Protein AF-A0A257M147-F1 (afdb_monomer)

Secondary structure (DSSP, 8-state):
-EE-SS-HHHHHHHHHHHTTEEEEE-GGGS---TT--HHHHHH--TT--EE----TTTHHHHHHHHHHH-TTS-----EEEEE--SS---------TT--

pLDDT: mean 82.91, std 13.32, range [45.78, 97.44]

Mean predicted aligned error: 6.54 Å

Structure (mmCIF, N/CA/C/O backbone):
data_AF-A0A257M147-F1
#
_entry.id   AF-A0A257M147-F1
#
loop_
_atom_site.group_PDB
_atom_site.id
_atom_site.type_symbol
_atom_site.label_atom_id
_atom_site.label_alt_id
_atom_site.label_comp_id
_atom_site.label_asym_id
_atom_site.label_entity_id
_atom_site.label_seq_id
_atom_site.pdbx_PDB_ins_code
_atom_site.Cartn_x
_atom_site.Cartn_y
_atom_site.Cartn_z
_atom_site.occupancy
_atom_site.B_iso_or_equiv
_atom_site.auth_seq_id
_atom_site.auth_comp_id
_atom_site.auth_asym_id
_atom_site.auth_atom_id
_atom_site.pdbx_PDB_model_num
ATOM 1 N N . MET A 1 1 ? 2.029 1.713 9.215 1.00 88.00 1 MET A N 1
ATOM 2 C CA . MET A 1 1 ? 2.996 1.642 8.100 1.00 88.00 1 MET A CA 1
ATOM 3 C C . MET A 1 1 ? 3.955 0.518 8.414 1.00 88.00 1 MET A C 1
ATOM 5 O O . MET A 1 1 ? 4.254 0.342 9.590 1.00 88.00 1 MET A O 1
ATOM 9 N N . MET A 1 2 ? 4.384 -0.218 7.400 1.00 87.94 2 MET A N 1
ATOM 10 C CA . MET A 1 2 ? 5.405 -1.256 7.485 1.00 87.94 2 MET A CA 1
ATOM 11 C C . MET A 1 2 ? 6.133 -1.368 6.143 1.00 87.94 2 MET A C 1
ATOM 13 O O . MET A 1 2 ? 5.596 -0.947 5.119 1.00 87.94 2 MET A O 1
ATOM 17 N N . ASP A 1 3 ? 7.335 -1.917 6.158 1.00 88.31 3 ASP A N 1
ATOM 18 C CA . ASP A 1 3 ? 8.036 -2.401 4.974 1.00 88.31 3 ASP A CA 1
ATOM 19 C C . ASP A 1 3 ? 7.437 -3.729 4.481 1.00 88.31 3 ASP A C 1
ATOM 21 O O . ASP A 1 3 ? 6.901 -4.511 5.270 1.00 88.31 3 ASP A O 1
ATOM 25 N N . LEU A 1 4 ? 7.485 -3.952 3.167 1.00 83.31 4 LEU A N 1
ATOM 26 C CA . LEU A 1 4 ? 7.142 -5.220 2.531 1.00 83.31 4 LEU A CA 1
ATOM 27 C C . LEU A 1 4 ? 8.404 -6.078 2.445 1.00 83.31 4 LEU A C 1
ATOM 29 O O . LEU A 1 4 ? 9.325 -5.738 1.705 1.00 83.31 4 LEU A O 1
ATOM 33 N N . SER A 1 5 ? 8.428 -7.173 3.202 1.00 79.94 5 SER A N 1
ATOM 34 C CA . SER A 1 5 ? 9.572 -8.095 3.294 1.00 79.94 5 SER A CA 1
ATOM 35 C C . SER A 1 5 ? 9.200 -9.541 2.970 1.00 79.94 5 SER A C 1
ATOM 37 O O . SER A 1 5 ? 10.017 -10.282 2.436 1.00 79.94 5 SER A O 1
ATOM 39 N N . ASP A 1 6 ? 7.952 -9.938 3.232 1.00 79.38 6 ASP A N 1
ATOM 40 C CA . ASP A 1 6 ? 7.435 -11.273 2.896 1.00 79.38 6 ASP A CA 1
ATOM 41 C C . ASP A 1 6 ? 6.456 -11.231 1.703 1.00 79.38 6 ASP A C 1
ATOM 43 O O . ASP A 1 6 ? 5.878 -12.254 1.313 1.00 79.38 6 ASP A O 1
ATOM 47 N N . GLY A 1 7 ? 6.254 -10.038 1.137 1.00 84.69 7 GLY A N 1
ATOM 48 C CA . GLY A 1 7 ? 5.350 -9.755 0.027 1.00 84.69 7 GLY A CA 1
ATOM 49 C C . GLY A 1 7 ? 3.990 -9.226 0.490 1.00 84.69 7 GLY A C 1
ATOM 50 O O . GLY A 1 7 ? 3.513 -9.492 1.601 1.00 84.69 7 GLY A O 1
ATOM 51 N N . LEU A 1 8 ? 3.319 -8.477 -0.391 1.00 85.19 8 LEU A N 1
ATOM 52 C CA . LEU A 1 8 ? 2.045 -7.811 -0.092 1.00 85.19 8 LEU A CA 1
ATOM 53 C C . LEU A 1 8 ? 0.963 -8.787 0.410 1.00 85.19 8 LEU A C 1
ATOM 55 O O . LEU A 1 8 ? 0.169 -8.429 1.283 1.00 85.19 8 LEU A O 1
ATOM 59 N N . ALA A 1 9 ? 0.945 -10.021 -0.102 1.00 85.75 9 ALA A N 1
ATOM 60 C CA . ALA A 1 9 ? -0.008 -11.056 0.293 1.00 85.75 9 ALA A CA 1
ATOM 61 C C . ALA A 1 9 ? 0.145 -11.520 1.750 1.00 85.75 9 ALA A C 1
ATOM 63 O O . ALA A 1 9 ? -0.847 -11.945 2.342 1.00 85.75 9 ALA A O 1
ATOM 64 N N . LYS A 1 10 ? 1.337 -11.410 2.350 1.00 84.50 10 LYS A N 1
ATOM 65 C CA . LYS A 1 10 ? 1.582 -11.765 3.759 1.00 84.50 10 LYS A CA 1
ATOM 66 C C . LYS A 1 10 ? 1.542 -10.562 4.684 1.00 84.50 10 LYS A C 1
ATOM 68 O O . LYS A 1 10 ? 0.959 -10.637 5.769 1.00 84.50 10 LYS A O 1
ATOM 73 N N . ASP A 1 11 ? 2.102 -9.446 4.246 1.00 88.06 11 ASP A N 1
ATOM 74 C CA . ASP A 1 11 ? 2.283 -8.280 5.101 1.00 88.06 11 ASP A CA 1
ATOM 75 C C . ASP A 1 11 ? 0.997 -7.458 5.271 1.00 88.06 11 ASP A C 1
ATOM 77 O O . ASP A 1 11 ? 0.690 -7.020 6.384 1.00 88.06 11 ASP A O 1
ATOM 81 N N . LEU A 1 12 ? 0.148 -7.342 4.241 1.00 88.62 12 LEU A N 1
ATOM 82 C CA . LEU A 1 12 ? -1.136 -6.641 4.373 1.00 88.62 12 LEU A CA 1
ATOM 83 C C . LEU A 1 12 ? -2.103 -7.323 5.366 1.00 88.62 12 LEU A C 1
ATOM 85 O O . LEU A 1 12 ? -2.658 -6.616 6.215 1.00 88.62 12 LEU A O 1
ATOM 89 N N . PRO A 1 13 ? -2.302 -8.660 5.350 1.00 88.38 13 PRO A N 1
ATOM 90 C CA . PRO A 1 13 ? -3.095 -9.328 6.382 1.00 88.38 13 PRO A CA 1
ATOM 91 C C . PRO A 1 13 ? -2.543 -9.136 7.797 1.00 88.38 13 PRO A C 1
ATOM 93 O O . PRO A 1 13 ? -3.320 -8.953 8.736 1.00 88.38 13 PRO A O 1
ATOM 96 N N . ARG A 1 14 ? -1.212 -9.131 7.970 1.00 88.88 14 ARG A N 1
ATOM 97 C CA . ARG A 1 14 ? -0.578 -8.862 9.272 1.00 88.88 14 ARG A CA 1
ATOM 98 C C . ARG A 1 14 ? -0.869 -7.442 9.748 1.00 88.88 14 ARG A C 1
ATOM 100 O O . ARG A 1 14 ? -1.294 -7.273 10.890 1.00 88.88 14 ARG A O 1
ATOM 107 N N . LEU A 1 15 ? -0.718 -6.446 8.871 1.00 89.00 15 LEU A N 1
ATOM 108 C CA . LEU A 1 15 ? -1.044 -5.048 9.160 1.00 89.00 15 LEU A CA 1
ATOM 109 C C . LEU A 1 15 ? -2.512 -4.885 9.576 1.00 89.00 15 LEU A C 1
ATOM 111 O O . LEU A 1 15 ? -2.810 -4.239 10.583 1.00 89.00 15 LEU A O 1
ATOM 115 N N . ALA A 1 16 ? -3.429 -5.485 8.813 1.00 88.56 16 ALA A N 1
ATOM 116 C CA . ALA A 1 16 ? -4.862 -5.402 9.066 1.00 88.56 16 ALA A CA 1
ATOM 117 C C . ALA A 1 16 ? -5.240 -6.077 10.393 1.00 88.56 16 ALA A C 1
ATOM 119 O O . ALA A 1 16 ? -5.957 -5.487 11.200 1.00 88.56 16 ALA A O 1
ATOM 120 N N . LYS A 1 17 ? -4.687 -7.265 10.669 1.00 87.44 17 LYS A N 1
ATOM 121 C CA . LYS A 1 17 ? -4.889 -7.988 11.932 1.00 87.44 17 LYS A CA 1
ATOM 122 C C . LYS A 1 17 ? -4.357 -7.214 13.139 1.00 87.44 17 LYS A C 1
ATOM 124 O O . LYS A 1 17 ? -5.045 -7.136 14.150 1.00 87.44 17 LYS A O 1
ATOM 129 N N . ALA A 1 18 ? -3.159 -6.634 13.042 1.00 89.19 18 ALA A N 1
ATOM 130 C CA . ALA A 1 18 ? -2.580 -5.823 14.115 1.00 89.19 18 ALA A CA 1
ATOM 131 C C . ALA A 1 18 ? -3.397 -4.549 14.406 1.00 89.19 18 ALA A C 1
ATOM 133 O O . ALA A 1 18 ? -3.314 -4.008 15.505 1.00 89.19 18 ALA A O 1
ATOM 134 N N . SER A 1 19 ? -4.192 -4.094 13.432 1.00 87.62 19 SER A N 1
ATOM 135 C CA . SER A 1 19 ? -5.028 -2.890 13.521 1.00 87.62 19 SER A CA 1
ATOM 136 C C . SER A 1 19 ? -6.516 -3.187 13.770 1.00 87.62 19 SER A C 1
ATOM 138 O O . SER A 1 19 ? -7.320 -2.265 13.687 1.00 87.62 19 SER A O 1
ATOM 140 N N . ASP A 1 20 ? -6.893 -4.450 14.009 1.00 89.06 20 ASP A N 1
ATOM 141 C CA . ASP A 1 20 ? -8.287 -4.927 14.091 1.00 89.06 20 ASP A CA 1
ATOM 142 C C . ASP A 1 20 ? -9.184 -4.405 12.949 1.00 89.06 20 ASP A C 1
ATOM 144 O O . ASP A 1 20 ? -10.266 -3.854 13.143 1.00 89.06 20 ASP A O 1
ATOM 148 N N . CYS A 1 21 ? -8.684 -4.532 11.719 1.00 89.56 21 CYS A N 1
ATOM 149 C CA . CYS A 1 21 ? -9.354 -4.097 10.4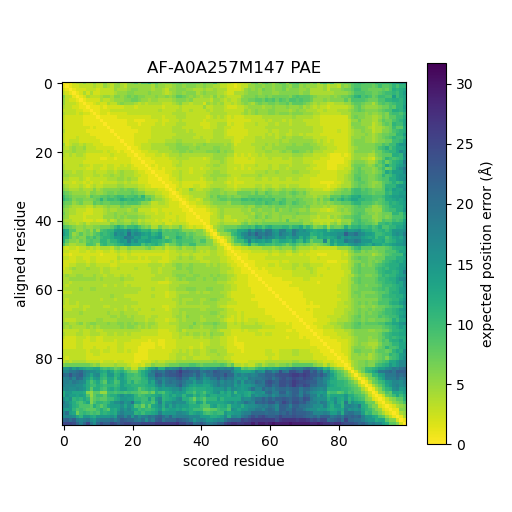98 1.00 89.56 21 CYS A CA 1
ATOM 150 C C . CYS A 1 21 ? -9.442 -5.239 9.474 1.00 89.56 21 CYS A C 1
ATOM 152 O O . CYS A 1 21 ? -8.687 -6.213 9.510 1.00 89.56 21 CYS A O 1
ATOM 154 N N . GLY A 1 22 ? -10.349 -5.090 8.510 1.00 90.38 22 GLY A N 1
ATOM 155 C CA . GLY A 1 22 ? -10.304 -5.801 7.233 1.00 90.38 22 GLY A CA 1
ATOM 156 C C . GLY A 1 22 ? -9.576 -4.982 6.162 1.00 90.38 2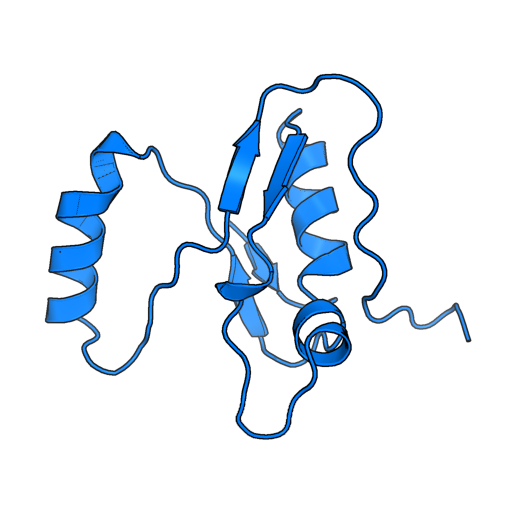2 GLY A C 1
ATOM 157 O O . GLY A 1 22 ? -9.121 -3.862 6.407 1.00 90.38 22 GLY A O 1
ATOM 158 N N . PHE A 1 23 ? -9.480 -5.523 4.949 1.00 90.19 23 PHE A N 1
ATOM 159 C CA . PHE A 1 23 ? -8.915 -4.808 3.807 1.00 90.19 23 PHE A CA 1
ATOM 160 C C . PHE A 1 23 ? -9.580 -5.224 2.494 1.00 90.19 23 PHE A C 1
ATOM 162 O O . PHE A 1 23 ? -10.077 -6.341 2.344 1.00 90.19 23 PHE A O 1
ATOM 169 N N . ARG A 1 24 ? -9.552 -4.317 1.516 1.00 89.44 24 ARG A N 1
ATOM 170 C CA . ARG A 1 24 ? -9.922 -4.580 0.125 1.00 89.44 24 ARG A CA 1
ATOM 171 C C . ARG A 1 24 ? -8.871 -3.978 -0.793 1.00 89.44 24 ARG A C 1
ATOM 173 O O . ARG A 1 24 ? -8.588 -2.784 -0.691 1.00 89.44 24 ARG A O 1
ATOM 180 N N . ILE A 1 25 ? -8.343 -4.791 -1.700 1.00 88.81 25 ILE A N 1
ATOM 181 C CA . ILE A 1 25 ? -7.376 -4.365 -2.714 1.00 88.81 25 ILE A CA 1
ATOM 182 C C . ILE A 1 25 ? -8.013 -4.327 -4.102 1.00 88.81 25 ILE A C 1
ATOM 184 O O . ILE A 1 25 ? -8.957 -5.065 -4.385 1.00 88.81 25 ILE A O 1
ATOM 188 N N . ASP A 1 26 ? -7.484 -3.463 -4.960 1.00 88.12 26 ASP A N 1
ATOM 189 C CA . ASP A 1 26 ? -7.743 -3.461 -6.394 1.00 88.12 26 ASP A CA 1
ATOM 190 C C . ASP A 1 26 ? -6.509 -4.013 -7.112 1.00 88.12 26 ASP A C 1
ATOM 192 O O . ASP A 1 26 ? -5.498 -3.326 -7.272 1.00 88.12 26 ASP A O 1
ATOM 196 N N . SER A 1 27 ? -6.600 -5.267 -7.551 1.00 84.69 27 SER A N 1
ATOM 197 C CA . SER A 1 27 ? -5.512 -5.977 -8.224 1.00 84.69 27 SER A CA 1
ATOM 198 C C . SER A 1 27 ? -5.016 -5.284 -9.495 1.00 84.69 27 SER A C 1
ATOM 200 O O . SER A 1 27 ? -3.854 -5.446 -9.860 1.00 84.69 27 SER A O 1
ATOM 202 N N . ASN A 1 28 ? -5.855 -4.481 -10.159 1.00 86.81 28 ASN A N 1
ATOM 203 C CA . ASN A 1 28 ? -5.455 -3.747 -11.362 1.00 86.81 28 ASN A CA 1
ATOM 204 C C . ASN A 1 28 ? -4.582 -2.526 -11.049 1.00 86.81 28 ASN A C 1
ATOM 206 O O . ASN A 1 28 ? -3.952 -1.976 -11.950 1.00 86.81 28 ASN A O 1
ATOM 210 N N . ARG A 1 29 ? -4.558 -2.085 -9.785 1.00 88.88 29 ARG A N 1
ATOM 211 C CA . ARG A 1 29 ? -3.791 -0.920 -9.326 1.00 88.88 29 ARG A CA 1
ATOM 212 C C . ARG A 1 29 ? -2.486 -1.289 -8.639 1.00 88.88 29 ARG A C 1
ATOM 214 O O . ARG A 1 29 ? -1.731 -0.383 -8.303 1.00 88.88 29 ARG A O 1
ATOM 221 N N . ILE A 1 30 ? -2.222 -2.576 -8.426 1.00 89.00 30 ILE A N 1
ATOM 222 C CA . ILE A 1 30 ? -0.957 -3.036 -7.855 1.00 89.00 30 ILE A CA 1
ATOM 223 C C . ILE A 1 30 ? 0.170 -2.700 -8.844 1.00 89.00 30 ILE A C 1
ATOM 225 O O . ILE A 1 30 ? 0.109 -3.147 -9.995 1.00 89.00 30 ILE A O 1
ATOM 229 N N . PRO A 1 31 ? 1.173 -1.895 -8.437 1.00 88.38 31 PRO A N 1
ATOM 230 C CA . PRO A 1 31 ? 2.352 -1.644 -9.251 1.00 88.38 31 PRO A CA 1
ATOM 231 C C . PRO A 1 31 ? 3.078 -2.953 -9.538 1.00 88.38 31 PRO A C 1
ATOM 233 O O . PRO A 1 31 ? 3.220 -3.798 -8.662 1.00 88.38 31 PRO A O 1
ATOM 236 N N . LYS A 1 32 ? 3.530 -3.119 -10.780 1.00 86.50 32 LYS A N 1
ATOM 237 C CA . LYS A 1 32 ? 4.277 -4.300 -11.206 1.00 86.50 32 LYS A CA 1
ATOM 238 C C . LYS A 1 32 ? 5.474 -3.862 -12.018 1.00 86.50 32 LYS A C 1
ATOM 240 O O . LYS A 1 32 ? 5.333 -3.057 -12.944 1.00 86.50 32 LYS A O 1
ATOM 245 N N . THR A 1 33 ? 6.626 -4.443 -11.721 1.00 82.06 33 THR A N 1
ATOM 246 C CA . THR A 1 33 ? 7.787 -4.343 -12.599 1.00 82.06 33 THR A CA 1
ATOM 247 C C . THR A 1 33 ? 7.454 -4.970 -13.952 1.00 82.06 33 THR A C 1
ATOM 249 O O . THR A 1 33 ? 6.667 -5.916 -14.064 1.00 82.06 33 THR A O 1
ATOM 252 N N . ARG A 1 34 ? 8.010 -4.406 -15.028 1.00 80.62 34 ARG A N 1
ATOM 253 C CA . ARG A 1 34 ? 7.763 -4.903 -16.383 1.00 80.62 34 ARG A CA 1
ATOM 254 C C . ARG A 1 34 ? 8.186 -6.371 -16.479 1.00 80.62 34 ARG A C 1
ATOM 256 O O . ARG A 1 34 ? 9.351 -6.684 -16.281 1.00 80.62 34 ARG A O 1
ATOM 263 N N . GLY A 1 35 ? 7.248 -7.233 -16.862 1.00 80.94 35 GLY A N 1
ATOM 264 C CA . GLY A 1 35 ? 7.478 -8.676 -16.973 1.00 80.94 35 GLY A CA 1
ATOM 265 C C . GLY A 1 35 ? 7.052 -9.480 -15.742 1.00 80.94 35 GLY A C 1
ATOM 266 O O . GLY A 1 35 ? 6.999 -10.700 -15.843 1.00 80.94 35 GLY A O 1
ATOM 267 N N . CYS A 1 36 ? 6.677 -8.828 -14.636 1.00 83.69 36 CYS A N 1
ATOM 268 C CA . CYS A 1 36 ? 6.145 -9.505 -13.455 1.00 83.69 36 CYS A CA 1
ATOM 269 C C . CYS A 1 36 ? 4.636 -9.758 -13.579 1.00 83.69 36 CYS A C 1
ATOM 271 O O . CYS A 1 36 ? 3.850 -8.894 -13.994 1.00 83.69 36 CYS A O 1
ATOM 273 N N . THR A 1 37 ? 4.231 -10.963 -13.188 1.00 85.31 37 THR A N 1
ATOM 274 C CA . THR A 1 37 ? 2.827 -11.349 -13.008 1.00 85.31 37 THR A CA 1
ATOM 275 C C . THR A 1 37 ? 2.242 -10.707 -11.747 1.00 85.31 37 THR A C 1
ATOM 277 O O . THR A 1 37 ? 2.958 -10.117 -10.936 1.00 85.31 37 THR A O 1
ATOM 280 N N . LEU A 1 38 ? 0.917 -10.768 -11.588 1.00 82.50 38 LEU A N 1
ATOM 281 C CA . LEU A 1 38 ? 0.271 -10.265 -10.374 1.00 82.50 38 LEU A CA 1
ATOM 282 C C . LEU A 1 38 ? 0.642 -11.128 -9.163 1.00 82.50 38 LEU A C 1
ATOM 284 O O . LEU A 1 38 ? 0.856 -10.602 -8.080 1.00 82.50 38 LEU A O 1
ATOM 288 N N . GLU A 1 39 ? 0.744 -12.436 -9.364 1.00 82.31 39 GLU A N 1
ATOM 289 C CA . GLU A 1 39 ? 1.121 -13.418 -8.354 1.00 82.31 39 GLU A CA 1
ATOM 290 C C . GLU A 1 39 ? 2.530 -13.141 -7.820 1.00 82.31 39 GLU A C 1
ATOM 292 O O . GLU A 1 39 ? 2.732 -13.152 -6.609 1.00 82.31 39 GLU A O 1
ATOM 297 N N . GLN A 1 40 ? 3.473 -12.806 -8.708 1.00 81.75 40 GLN A N 1
ATOM 298 C CA . GLN A 1 40 ? 4.818 -12.366 -8.323 1.00 81.75 40 GLN A CA 1
ATOM 299 C C . GLN A 1 40 ? 4.778 -11.043 -7.557 1.00 81.75 40 GLN A C 1
ATOM 301 O O . GLN A 1 40 ? 5.300 -10.977 -6.459 1.00 81.75 40 GLN A O 1
ATOM 306 N N . ALA A 1 41 ? 4.067 -10.023 -8.046 1.00 82.81 41 ALA A N 1
ATOM 307 C CA . ALA A 1 41 ? 3.967 -8.740 -7.336 1.00 82.81 41 ALA A CA 1
ATOM 308 C C . ALA A 1 41 ? 3.251 -8.830 -5.971 1.00 82.81 41 ALA A C 1
ATOM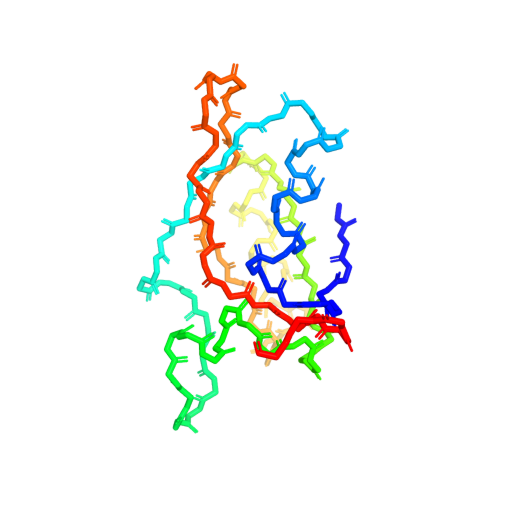 310 O O . ALA A 1 41 ? 3.390 -7.955 -5.119 1.00 82.81 41 ALA A O 1
ATOM 311 N N . LEU A 1 42 ? 2.440 -9.869 -5.762 1.00 81.00 42 LEU A N 1
ATOM 312 C CA . LEU A 1 42 ? 1.817 -10.163 -4.475 1.00 81.00 42 LEU A CA 1
ATOM 313 C C . LEU A 1 42 ? 2.733 -10.970 -3.547 1.00 81.00 42 LEU A C 1
ATOM 315 O O . LEU A 1 42 ? 2.546 -10.901 -2.330 1.00 81.00 42 LEU A O 1
ATOM 319 N N . GLY A 1 43 ? 3.656 -11.760 -4.101 1.00 74.44 43 GLY A N 1
ATOM 320 C CA . GLY A 1 43 ? 4.359 -12.817 -3.382 1.00 74.44 43 GLY A CA 1
ATOM 321 C C . GLY A 1 43 ? 5.876 -12.683 -3.264 1.00 74.44 43 GLY A C 1
ATOM 322 O O . GLY A 1 43 ? 6.420 -13.246 -2.316 1.00 74.44 43 GLY A O 1
ATOM 323 N N . ASP A 1 44 ? 6.544 -11.964 -4.167 1.00 67.00 44 ASP A N 1
ATOM 324 C CA . ASP A 1 44 ? 7.973 -11.665 -4.055 1.00 67.00 44 ASP A CA 1
ATOM 325 C C . ASP A 1 44 ? 8.168 -10.689 -2.886 1.00 67.00 44 ASP A C 1
ATOM 327 O O . ASP A 1 44 ? 7.640 -9.579 -2.867 1.00 67.00 44 ASP A O 1
ATOM 331 N N . GLY A 1 45 ? 8.859 -11.149 -1.844 1.00 61.75 45 GLY A N 1
ATOM 332 C CA . GLY A 1 45 ? 9.152 -10.366 -0.639 1.00 61.75 45 GLY A CA 1
ATOM 333 C C . GLY A 1 45 ? 10.405 -9.495 -0.753 1.00 61.75 45 GLY A C 1
ATOM 334 O O . GLY A 1 45 ? 10.700 -8.712 0.142 1.00 61.75 45 GLY A O 1
ATOM 335 N N . GLU A 1 46 ? 11.143 -9.595 -1.859 1.00 66.38 46 GLU A N 1
ATOM 336 C CA . GLU A 1 46 ? 12.450 -8.945 -2.026 1.00 66.38 46 GLU A CA 1
ATOM 337 C C . GLU A 1 46 ? 12.371 -7.525 -2.618 1.00 66.38 46 GLU A C 1
ATOM 339 O O . GLU A 1 46 ? 13.402 -6.925 -2.921 1.00 66.38 46 GLU A O 1
ATOM 344 N N . ASP A 1 47 ? 11.166 -6.965 -2.773 1.00 66.19 47 ASP A N 1
ATOM 345 C CA . ASP A 1 47 ? 10.968 -5.628 -3.345 1.00 66.19 47 ASP A CA 1
ATOM 346 C C . ASP A 1 47 ? 11.279 -4.488 -2.345 1.00 66.19 47 ASP A C 1
ATOM 348 O O . ASP A 1 47 ? 11.553 -3.365 -2.767 1.00 66.19 47 ASP A O 1
ATOM 352 N N . PHE A 1 48 ? 11.272 -4.756 -1.026 1.00 70.69 48 PHE A N 1
ATOM 353 C CA . PHE A 1 48 ? 11.546 -3.785 0.059 1.00 70.69 48 PHE A CA 1
ATOM 354 C C . PHE A 1 48 ? 10.773 -2.454 -0.053 1.00 70.69 48 PHE A C 1
ATOM 356 O O . PHE A 1 48 ? 11.243 -1.388 0.356 1.00 70.69 48 PHE A O 1
ATOM 363 N N . GLU A 1 49 ? 9.566 -2.509 -0.610 1.00 86.62 49 GLU A N 1
ATOM 364 C CA . GLU A 1 49 ? 8.683 -1.356 -0.783 1.00 86.62 49 GLU A CA 1
ATOM 365 C C . GLU A 1 49 ? 7.968 -0.976 0.528 1.00 86.62 49 GLU A C 1
ATOM 367 O O . GLU A 1 49 ? 7.918 -1.741 1.493 1.00 86.62 49 GLU A O 1
ATOM 372 N N . LEU A 1 50 ? 7.374 0.221 0.579 1.00 90.38 50 LEU A N 1
ATOM 373 C CA . LEU A 1 50 ? 6.650 0.705 1.761 1.00 90.38 50 LEU A CA 1
ATOM 374 C C . LEU A 1 50 ? 5.133 0.527 1.633 1.00 90.38 50 LEU A C 1
ATOM 376 O O . LEU A 1 50 ? 4.503 1.038 0.707 1.00 90.38 50 LEU A O 1
ATOM 380 N N . LEU A 1 51 ? 4.518 -0.087 2.648 1.00 91.62 51 LEU A N 1
ATOM 381 C CA . LEU A 1 51 ? 3.069 -0.175 2.806 1.00 91.62 51 LEU A CA 1
ATOM 382 C C . LEU A 1 51 ? 2.583 0.752 3.926 1.00 91.62 51 LEU A C 1
ATOM 384 O O . LEU A 1 51 ? 2.904 0.598 5.108 1.00 91.62 51 LEU A O 1
ATOM 388 N N . LEU A 1 52 ? 1.730 1.713 3.575 1.00 93.00 52 LEU A N 1
ATOM 389 C CA . LEU A 1 52 ? 1.161 2.667 4.524 1.00 93.00 52 LEU A CA 1
ATOM 390 C C . LEU A 1 52 ? -0.333 2.886 4.308 1.00 93.00 52 LEU A C 1
ATOM 392 O O . LEU A 1 52 ? -0.874 2.696 3.223 1.00 93.00 52 LEU A O 1
ATOM 396 N N . THR A 1 53 ? -0.998 3.316 5.375 1.00 93.81 53 THR A N 1
ATOM 397 C CA . THR A 1 53 ? -2.430 3.610 5.404 1.00 93.81 53 THR A CA 1
ATOM 398 C C . THR A 1 53 ? -2.614 5.053 5.830 1.00 93.81 53 THR A C 1
ATOM 400 O O . THR A 1 53 ? -1.984 5.501 6.789 1.00 93.81 53 THR A O 1
ATOM 403 N N . LEU A 1 54 ? -3.494 5.777 5.149 1.00 93.56 54 LEU A N 1
ATOM 404 C CA . LEU A 1 54 ? -3.806 7.160 5.479 1.00 93.56 54 LEU A CA 1
ATOM 405 C C . LEU A 1 54 ? -5.307 7.417 5.379 1.00 93.56 54 LEU A C 1
ATOM 407 O O . LEU A 1 54 ? -6.030 6.724 4.663 1.00 93.56 54 LEU A O 1
ATOM 411 N N . SER A 1 55 ? -5.772 8.452 6.076 1.00 92.94 55 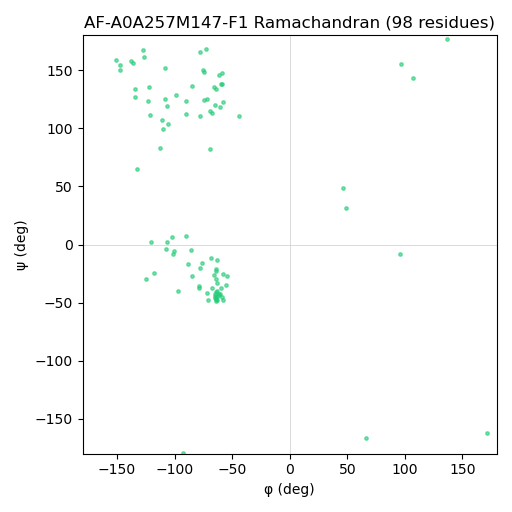SER A N 1
ATOM 412 C CA . SER A 1 55 ? -7.143 8.926 5.909 1.00 92.94 55 SER A CA 1
ATOM 413 C C . SER A 1 55 ? -7.348 9.447 4.479 1.00 92.94 55 SER A C 1
ATOM 415 O O . SER A 1 55 ? -6.545 10.271 4.029 1.00 92.94 55 SER A O 1
ATOM 417 N N . PRO A 1 56 ? -8.445 9.080 3.787 1.00 92.94 56 PRO A N 1
ATOM 418 C CA . PRO A 1 56 ? -8.762 9.609 2.458 1.00 92.94 56 PRO A CA 1
ATOM 419 C C . PRO A 1 56 ? -8.811 11.141 2.408 1.00 92.94 56 PRO A C 1
ATOM 421 O O . PRO A 1 56 ? -8.518 11.737 1.377 1.00 92.94 56 PRO A O 1
ATOM 424 N N . LYS A 1 57 ? -9.124 11.791 3.539 1.00 95.81 57 LYS A N 1
ATOM 425 C CA . LYS A 1 57 ? -9.159 13.256 3.662 1.00 95.81 57 LYS A CA 1
ATOM 426 C C . LYS A 1 57 ? -7.785 13.904 3.462 1.00 95.81 57 LYS A C 1
ATOM 428 O O . LYS A 1 57 ? -7.718 15.036 3.001 1.00 95.81 57 LYS A O 1
ATOM 433 N N . LEU A 1 58 ? -6.705 13.198 3.803 1.00 94.88 58 LEU A N 1
ATOM 434 C CA . LEU A 1 58 ? -5.331 13.693 3.678 1.00 94.88 58 LEU A CA 1
ATOM 435 C C . LEU A 1 58 ? -4.725 13.408 2.296 1.00 94.88 58 LEU A C 1
ATOM 437 O O . LEU A 1 58 ? -3.733 14.032 1.925 1.00 94.88 58 LEU A O 1
ATOM 441 N N . TRP A 1 59 ? -5.317 12.492 1.522 1.00 94.75 59 TRP A N 1
ATOM 442 C CA . TRP A 1 59 ? -4.751 12.029 0.253 1.00 94.75 59 TRP A CA 1
ATOM 443 C C . TRP A 1 59 ? -4.521 13.139 -0.786 1.00 94.75 59 TRP A C 1
ATOM 445 O O . TRP A 1 59 ? -3.428 13.174 -1.356 1.00 94.75 59 TRP A O 1
ATOM 455 N N . PRO A 1 60 ? -5.458 14.079 -1.038 1.00 95.62 60 PRO A N 1
ATOM 456 C CA . PRO A 1 60 ? -5.241 15.106 -2.059 1.00 95.62 60 PRO A CA 1
ATOM 457 C C . PRO A 1 60 ? -4.017 15.978 -1.763 1.00 95.62 60 PRO A C 1
ATOM 459 O O . PRO A 1 60 ? -3.207 16.238 -2.648 1.00 95.62 60 PRO A O 1
ATOM 462 N N . GLN A 1 61 ? -3.844 16.372 -0.500 1.00 96.25 61 GLN A N 1
ATOM 463 C CA . GLN A 1 61 ? -2.710 17.186 -0.076 1.00 96.25 61 GLN A CA 1
ATOM 464 C C . GLN A 1 61 ? -1.403 16.385 -0.105 1.00 96.25 61 GLN A C 1
ATOM 466 O O . GLN A 1 61 ? -0.409 16.854 -0.657 1.00 96.25 61 GLN A O 1
ATOM 471 N N . LEU A 1 62 ? -1.411 15.174 0.459 1.00 94.94 62 LEU A N 1
ATOM 472 C CA . LEU A 1 62 ? -0.216 14.339 0.552 1.00 94.94 62 LEU A CA 1
ATOM 473 C C . LEU A 1 62 ? 0.283 13.909 -0.831 1.00 94.94 62 LEU A C 1
ATOM 475 O O . LEU A 1 62 ? 1.477 13.986 -1.088 1.00 94.94 62 LEU A O 1
ATOM 479 N N . SER A 1 63 ? -0.614 13.517 -1.739 1.00 95.06 63 SER A N 1
ATOM 480 C CA . SER A 1 63 ? -0.242 13.116 -3.102 1.00 95.06 63 SER A CA 1
ATOM 481 C C . SER A 1 63 ? 0.389 14.265 -3.896 1.00 95.06 63 SER A C 1
ATOM 483 O O . SER A 1 63 ? 1.387 14.058 -4.583 1.00 95.06 63 SER A O 1
ATOM 485 N N . ALA A 1 64 ? -0.125 15.492 -3.754 1.00 95.81 64 ALA A N 1
ATOM 486 C CA . ALA A 1 64 ? 0.467 16.669 -4.386 1.00 95.81 64 ALA A CA 1
ATOM 487 C C . ALA A 1 64 ? 1.865 16.977 -3.827 1.00 95.81 64 ALA A C 1
ATOM 489 O O . ALA A 1 64 ? 2.805 17.196 -4.592 1.00 95.81 64 ALA A O 1
ATOM 490 N N . GLN A 1 65 ? 2.016 16.956 -2.499 1.00 97.25 65 GLN A N 1
ATOM 491 C CA . GLN A 1 65 ? 3.305 17.190 -1.842 1.00 97.25 65 GLN A CA 1
ATOM 492 C C . GLN A 1 65 ? 4.327 16.102 -2.187 1.00 97.25 65 GLN A C 1
ATOM 494 O O . GLN A 1 65 ? 5.483 16.415 -2.465 1.00 97.25 65 GLN A O 1
ATOM 499 N N . TRP A 1 66 ? 3.895 14.841 -2.229 1.00 96.44 66 TRP A N 1
ATOM 500 C CA . TRP A 1 66 ? 4.737 13.710 -2.596 1.00 96.44 66 TRP A CA 1
ATOM 501 C C . TRP A 1 66 ? 5.239 13.827 -4.032 1.00 96.44 66 TRP A C 1
ATOM 503 O O . TRP A 1 66 ? 6.436 13.718 -4.263 1.00 96.44 66 TRP A O 1
ATOM 513 N N . ASN A 1 67 ? 4.358 14.129 -4.988 1.00 95.62 67 ASN A N 1
A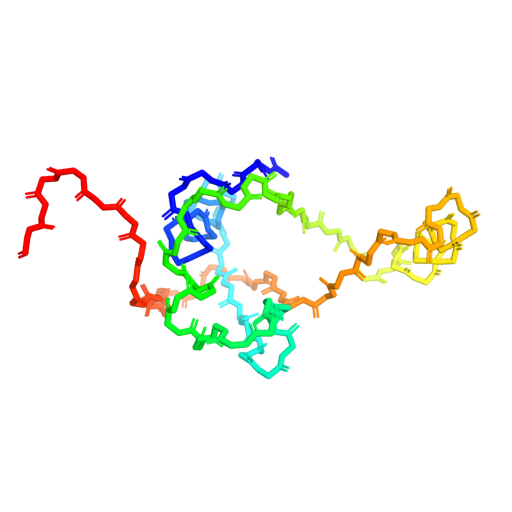TOM 514 C CA . ASN A 1 67 ? 4.749 14.289 -6.390 1.00 95.62 67 ASN A CA 1
ATOM 515 C C . ASN A 1 67 ? 5.723 15.458 -6.601 1.00 95.62 67 ASN A C 1
ATOM 517 O O . ASN A 1 67 ? 6.592 15.380 -7.467 1.00 95.62 67 ASN A O 1
ATOM 521 N N . ALA A 1 68 ? 5.600 16.531 -5.813 1.00 96.69 68 ALA A N 1
ATOM 522 C CA . ALA A 1 68 ? 6.533 17.654 -5.857 1.00 96.69 68 ALA A CA 1
ATOM 523 C C . ALA A 1 68 ? 7.907 17.299 -5.259 1.00 96.69 68 ALA A C 1
ATOM 525 O O . ALA A 1 68 ? 8.934 17.681 -5.815 1.00 96.69 68 ALA A O 1
ATOM 526 N N . ALA A 1 69 ? 7.931 16.568 -4.140 1.00 97.44 69 ALA A N 1
ATOM 527 C CA . ALA A 1 69 ? 9.164 16.194 -3.448 1.00 97.44 69 ALA A CA 1
ATOM 528 C C . ALA A 1 69 ? 9.898 15.016 -4.116 1.00 97.44 69 ALA A C 1
ATOM 530 O O . ALA A 1 69 ? 11.126 15.006 -4.185 1.00 97.44 69 ALA A O 1
ATOM 531 N N . PHE A 1 70 ? 9.151 14.039 -4.634 1.00 96.00 70 PHE A N 1
ATOM 532 C CA . PHE A 1 70 ? 9.655 12.775 -5.168 1.00 96.00 70 PHE A CA 1
ATOM 533 C C . PHE A 1 70 ? 9.036 12.447 -6.541 1.00 96.00 70 PHE A C 1
ATOM 535 O O . PHE A 1 70 ? 8.358 11.433 -6.700 1.00 96.00 70 PHE A O 1
ATOM 542 N N . PRO A 1 71 ? 9.303 13.248 -7.588 1.00 93.81 71 PRO A N 1
ATOM 543 C CA . PRO A 1 71 ? 8.641 13.117 -8.893 1.00 93.81 71 PRO A CA 1
ATOM 544 C C . PRO A 1 71 ? 8.912 11.793 -9.629 1.00 93.81 71 PRO A C 1
ATOM 546 O O . PRO A 1 71 ? 8.247 11.491 -10.616 1.00 93.81 71 PRO A O 1
ATOM 549 N N . LYS A 1 72 ? 9.907 11.014 -9.186 1.00 94.12 72 LYS A N 1
ATOM 550 C CA . LYS A 1 72 ? 10.281 9.715 -9.770 1.00 94.12 72 LYS A CA 1
ATOM 551 C C . LYS A 1 72 ? 9.887 8.515 -8.903 1.00 94.12 72 LYS A C 1
ATOM 553 O O . LYS A 1 72 ? 10.118 7.391 -9.333 1.00 94.12 72 LYS A O 1
ATOM 558 N N . LEU A 1 73 ? 9.338 8.741 -7.707 1.00 92.31 73 LEU A N 1
ATOM 559 C CA . LEU A 1 73 ? 8.965 7.681 -6.772 1.00 92.31 73 LEU A CA 1
ATOM 560 C C . LEU A 1 73 ? 7.435 7.612 -6.680 1.00 92.31 73 LEU A C 1
ATOM 562 O O . LEU A 1 73 ? 6.829 8.447 -6.003 1.00 92.31 73 LEU A O 1
ATOM 566 N N . PRO A 1 74 ? 6.786 6.670 -7.381 1.00 92.31 74 PRO A N 1
ATOM 567 C CA . PRO A 1 74 ? 5.334 6.595 -7.405 1.00 92.31 74 PRO A CA 1
ATOM 568 C C . PRO A 1 74 ? 4.774 6.238 -6.025 1.00 92.31 74 PRO A C 1
ATOM 570 O O . PRO A 1 74 ? 5.234 5.305 -5.379 1.00 92.31 74 PRO A O 1
ATOM 573 N N . LEU A 1 75 ? 3.720 6.941 -5.607 1.00 94.12 75 LEU A N 1
ATOM 574 C CA . LEU A 1 75 ? 2.910 6.571 -4.449 1.00 94.12 75 LEU A CA 1
ATOM 575 C C . LEU A 1 75 ? 1.531 6.121 -4.934 1.00 94.12 75 LEU A C 1
ATOM 577 O O . LEU A 1 75 ? 0.720 6.935 -5.382 1.00 94.12 75 LEU A O 1
ATOM 581 N N . THR A 1 76 ? 1.273 4.815 -4.874 1.00 93.81 76 THR A N 1
ATOM 582 C CA . THR A 1 76 ? 0.095 4.210 -5.510 1.00 93.81 76 THR A CA 1
ATOM 583 C C . THR A 1 76 ? -0.935 3.775 -4.478 1.00 93.81 76 THR A C 1
ATOM 585 O O . THR A 1 76 ? -0.651 2.986 -3.583 1.00 93.81 76 THR A O 1
ATOM 588 N N . VAL A 1 77 ? -2.174 4.247 -4.630 1.00 95.31 77 VAL A N 1
ATOM 589 C CA . VAL A 1 77 ? -3.304 3.729 -3.847 1.00 95.31 77 VAL A CA 1
ATOM 590 C C . VAL A 1 77 ? -3.737 2.391 -4.436 1.00 95.31 77 VAL A C 1
ATOM 592 O O . VAL A 1 77 ? -4.305 2.352 -5.527 1.00 95.31 77 VAL A O 1
ATOM 595 N N . ILE A 1 78 ? -3.501 1.312 -3.695 1.00 93.75 78 ILE A N 1
ATOM 596 C CA . ILE A 1 78 ? -3.815 -0.065 -4.110 1.00 93.75 78 ILE A CA 1
ATOM 597 C C . ILE A 1 78 ? -5.102 -0.618 -3.484 1.00 93.75 78 ILE A C 1
ATOM 599 O O . ILE A 1 78 ? -5.552 -1.702 -3.845 1.00 93.75 78 ILE A O 1
ATOM 603 N N . GLY A 1 79 ? -5.705 0.095 -2.531 1.00 92.94 79 GLY A N 1
ATOM 604 C CA . GLY A 1 79 ? -6.846 -0.416 -1.780 1.00 92.94 79 GLY A CA 1
ATOM 605 C C . GLY A 1 79 ? -7.248 0.466 -0.605 1.00 92.94 79 GLY A C 1
ATOM 606 O O . GLY A 1 79 ? -6.880 1.639 -0.532 1.00 92.94 79 GLY A O 1
ATOM 607 N N . GLN A 1 80 ? -8.016 -0.117 0.312 1.00 93.25 80 GLN A N 1
ATOM 608 C CA . GLN A 1 80 ? -8.489 0.531 1.534 1.00 93.25 80 GLN A CA 1
ATOM 609 C C . GLN A 1 80 ? -8.625 -0.478 2.678 1.00 93.25 80 GLN A C 1
ATOM 611 O O . GLN A 1 80 ? -8.949 -1.646 2.445 1.00 93.25 80 GLN A O 1
ATOM 616 N N . LEU A 1 81 ? -8.434 -0.010 3.913 1.00 91.56 81 LEU A N 1
ATOM 617 C CA . LEU A 1 81 ? -8.852 -0.753 5.099 1.00 91.56 81 LEU A CA 1
ATOM 618 C C . LEU A 1 81 ? -10.374 -0.662 5.267 1.00 91.56 81 LEU A C 1
ATOM 620 O O . LEU A 1 81 ? -10.998 0.322 4.865 1.00 91.56 81 LEU A O 1
ATOM 624 N N . THR A 1 82 ? -10.964 -1.698 5.848 1.00 89.19 82 THR A N 1
ATOM 625 C CA . THR A 1 82 ? -12.399 -1.795 6.141 1.00 89.19 82 THR A CA 1
ATOM 626 C C . THR A 1 82 ? -12.609 -2.144 7.608 1.00 89.19 82 THR A C 1
ATOM 628 O O . THR A 1 82 ? -11.681 -2.575 8.291 1.00 89.19 82 THR A O 1
ATOM 631 N N . GLU A 1 83 ? -13.841 -2.013 8.093 1.00 86.56 83 GLU A N 1
ATOM 632 C CA . GLU A 1 83 ? -14.213 -2.544 9.405 1.00 86.56 83 GLU A CA 1
ATOM 633 C C . GLU A 1 83 ? -13.970 -4.062 9.467 1.00 86.56 83 GL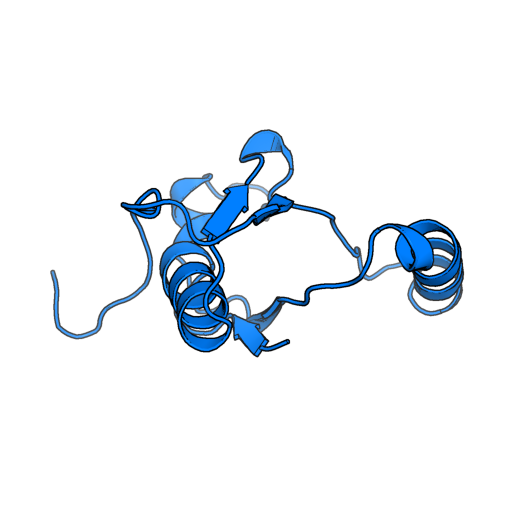U A C 1
ATOM 635 O O . GLU A 1 83 ? -14.093 -4.768 8.456 1.00 86.56 83 GLU A O 1
ATOM 640 N N . SER A 1 84 ? -13.612 -4.554 10.656 1.00 74.50 84 SER A N 1
ATOM 641 C CA . SER A 1 84 ? -13.383 -5.974 10.948 1.00 74.50 84 SER A CA 1
ATOM 642 C C . SER A 1 84 ? -14.712 -6.737 10.895 1.00 74.50 84 SER A C 1
ATOM 644 O O . SER A 1 84 ? -15.394 -6.936 11.895 1.00 74.50 84 SER A O 1
ATOM 646 N N . THR A 1 85 ? -15.142 -7.110 9.690 1.00 57.06 85 THR A N 1
ATOM 647 C CA . THR A 1 85 ? -16.391 -7.846 9.453 1.00 57.06 85 THR A CA 1
ATOM 648 C C . THR A 1 85 ? -16.077 -9.249 8.937 1.00 57.06 85 THR A C 1
ATOM 650 O O . THR A 1 85 ? -16.093 -9.521 7.743 1.00 57.06 85 THR A O 1
ATOM 653 N N . GLY A 1 86 ? -15.790 -10.172 9.859 1.00 59.53 86 GLY A N 1
ATOM 654 C CA . GLY A 1 86 ? -15.644 -11.600 9.548 1.00 59.53 86 GLY A CA 1
ATOM 655 C C . GLY A 1 86 ? -14.440 -11.957 8.661 1.00 59.53 86 GLY A C 1
ATOM 656 O O . GLY A 1 86 ? -13.505 -11.174 8.521 1.00 59.53 86 GLY A O 1
ATOM 657 N N . LYS A 1 87 ? -14.431 -13.194 8.127 1.00 53.34 87 LYS A N 1
ATOM 658 C CA . LYS A 1 87 ? -13.295 -13.810 7.403 1.00 53.34 87 LYS A CA 1
ATOM 659 C C . LYS A 1 87 ? -12.656 -12.831 6.408 1.00 53.34 87 LYS A C 1
ATOM 661 O O . LYS A 1 87 ? -13.247 -12.523 5.376 1.00 53.34 87 LYS A O 1
ATOM 666 N N . GLN A 1 88 ? -11.429 -12.404 6.708 1.00 59.53 88 GLN A N 1
ATOM 667 C CA . GLN A 1 88 ? -10.603 -11.627 5.786 1.00 59.53 88 GLN A CA 1
ATOM 668 C C . GLN A 1 88 ? -10.392 -12.433 4.497 1.00 59.53 88 GLN A C 1
ATOM 670 O O . GLN A 1 88 ? -10.175 -13.647 4.551 1.00 59.53 88 GLN A O 1
ATOM 675 N N . ALA A 1 89 ? -10.469 -11.771 3.340 1.00 57.34 89 ALA A N 1
ATOM 676 C CA . ALA A 1 89 ? -10.118 -12.400 2.075 1.00 57.34 89 ALA A CA 1
ATOM 677 C C . ALA A 1 89 ? -8.649 -12.837 2.150 1.00 57.34 89 ALA A C 1
ATOM 679 O O . ALA A 1 89 ? -7.761 -12.007 2.345 1.00 57.34 89 ALA A O 1
ATOM 680 N N . ALA A 1 90 ? -8.398 -14.141 2.043 1.00 61.88 90 ALA A N 1
ATOM 681 C CA . ALA A 1 90 ? -7.040 -14.655 1.992 1.00 61.88 90 ALA A CA 1
ATOM 682 C C . ALA A 1 90 ? -6.414 -14.199 0.671 1.00 61.88 90 ALA A C 1
ATOM 684 O O . ALA A 1 90 ? -6.861 -14.608 -0.401 1.00 61.88 90 ALA A O 1
ATOM 685 N N . LEU A 1 91 ? -5.404 -13.332 0.748 1.00 67.56 91 LEU A N 1
ATOM 686 C CA . LEU A 1 91 ? -4.500 -13.133 -0.375 1.00 67.56 91 LEU A CA 1
ATOM 687 C C . LEU A 1 91 ? -3.627 -14.380 -0.468 1.00 67.56 91 LEU A C 1
ATOM 689 O O . LEU A 1 91 ? -3.026 -14.803 0.516 1.00 67.56 91 LEU A O 1
ATOM 693 N N . THR A 1 92 ? -3.615 -15.006 -1.636 1.00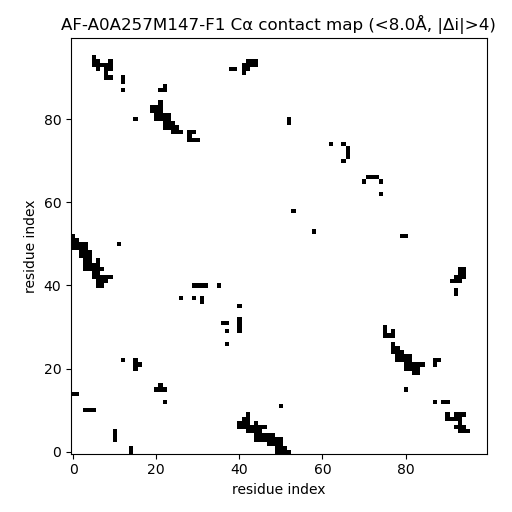 61.06 92 THR A N 1
ATOM 694 C CA . THR A 1 92 ? -2.775 -16.169 -1.911 1.00 61.06 92 THR A CA 1
ATOM 695 C C . THR A 1 92 ? -1.437 -15.693 -2.464 1.00 61.06 92 THR A C 1
ATOM 697 O O . THR A 1 92 ? -1.419 -14.980 -3.467 1.00 61.06 92 THR A O 1
ATOM 700 N N . GLY A 1 93 ? -0.338 -16.084 -1.820 1.00 59.19 93 GLY A N 1
ATOM 701 C CA . GLY A 1 93 ? 1.026 -15.693 -2.185 1.00 59.19 93 GLY A CA 1
ATOM 702 C C . GLY A 1 93 ? 1.869 -15.326 -0.960 1.00 59.19 93 GLY A C 1
ATOM 703 O O . GLY A 1 93 ? 1.368 -15.312 0.165 1.00 59.19 93 GLY A O 1
ATOM 704 N N . GLY A 1 94 ? 3.144 -15.018 -1.190 1.00 55.03 94 GLY A N 1
ATOM 705 C CA . GLY A 1 94 ? 4.102 -14.579 -0.172 1.00 55.03 94 GLY A CA 1
ATOM 706 C C . GLY A 1 94 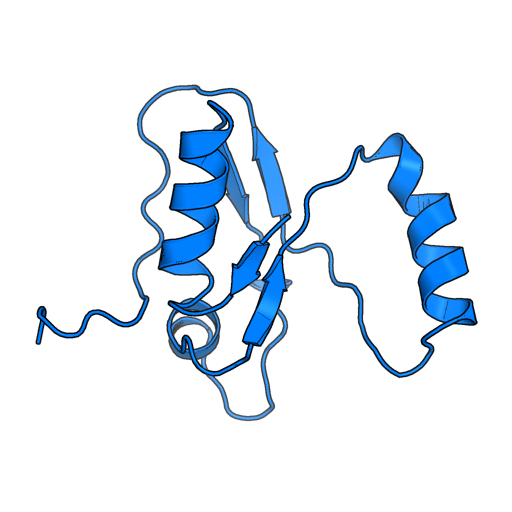? 5.129 -15.647 0.186 1.00 55.03 94 GLY A C 1
ATOM 707 O O . GLY A 1 94 ? 4.811 -16.837 0.255 1.00 55.03 94 GLY A O 1
ATOM 708 N N . TRP A 1 95 ? 6.361 -15.215 0.439 1.00 50.19 95 TRP A N 1
ATOM 709 C CA . TRP A 1 95 ? 7.493 -16.107 0.673 1.00 50.19 95 TRP A CA 1
ATOM 710 C C . TRP A 1 95 ? 7.428 -16.756 2.060 1.00 50.19 95 TRP A C 1
ATOM 712 O O . TRP A 1 95 ? 7.276 -16.073 3.073 1.00 50.19 95 TRP A O 1
ATOM 722 N N . ASP A 1 96 ? 7.464 -18.091 2.123 1.00 56.22 96 ASP A N 1
ATOM 723 C CA . ASP A 1 96 ? 7.583 -18.871 3.360 1.00 56.22 96 ASP A CA 1
ATOM 724 C C . ASP A 1 96 ? 8.814 -19.782 3.287 1.00 56.22 96 ASP A C 1
ATOM 726 O O . ASP A 1 96 ? 8.878 -20.622 2.389 1.00 56.22 96 ASP A O 1
ATOM 730 N N . PRO A 1 97 ? 9.763 -19.705 4.231 1.00 54.28 97 PRO A N 1
ATOM 731 C CA . PRO A 1 97 ? 10.913 -20.602 4.218 1.00 54.28 97 PRO A CA 1
ATOM 732 C C . PRO A 1 97 ? 10.557 -22.066 4.529 1.00 54.28 97 PRO A C 1
ATOM 734 O O . PRO A 1 97 ? 11.407 -22.939 4.356 1.00 54.28 97 PRO A O 1
ATOM 737 N N . PHE A 1 98 ? 9.337 -22.358 4.997 1.00 60.28 98 PHE A N 1
ATOM 738 C CA . PHE A 1 98 ? 8.942 -23.685 5.480 1.00 60.28 98 PHE A CA 1
ATOM 739 C C . PHE A 1 98 ? 7.771 -24.319 4.722 1.00 60.28 98 PHE A C 1
ATOM 741 O O . PHE A 1 98 ? 7.355 -25.424 5.072 1.00 60.28 98 PHE A O 1
ATOM 748 N N . THR A 1 99 ? 7.236 -23.665 3.689 1.00 55.50 99 THR A N 1
ATOM 749 C CA . THR A 1 99 ? 6.199 -24.254 2.827 1.00 55.50 99 THR A CA 1
ATOM 750 C C . THR A 1 99 ? 6.679 -24.281 1.377 1.00 55.50 99 THR A C 1
ATOM 752 O O . THR A 1 99 ? 6.882 -23.237 0.767 1.00 55.50 99 THR A O 1
ATOM 755 N N . SER A 1 100 ? 6.922 -25.497 0.869 1.00 45.78 100 SER A N 1
ATOM 756 C CA . SE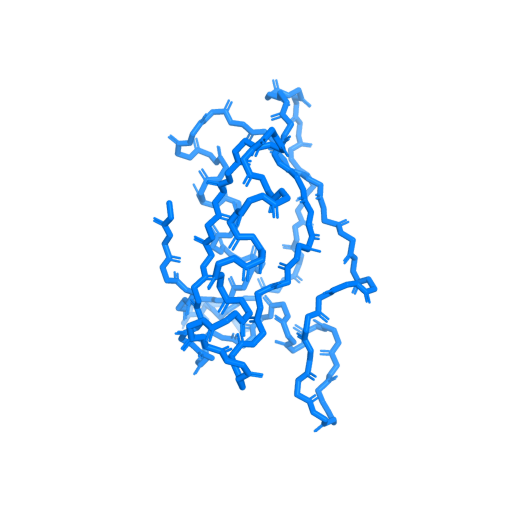R A 1 100 ? 7.254 -25.808 -0.534 1.00 45.78 100 SER A CA 1
ATOM 757 C C . SER A 1 100 ? 6.009 -26.171 -1.332 1.00 45.78 100 SER A C 1
ATOM 759 O O . SER A 1 100 ? 5.110 -26.807 -0.736 1.00 45.78 100 SER A O 1
#

Radius of gyration: 14.22 Å; Cα contacts (8 Å, |Δi|>4): 135; chains: 1; bounding box: 29×44×31 Å

Sequence (100 aa):
MMDLSDGLAKDLPRLAKASDCGFRIDSNRIPKTRGCTLEQALGDGEDFELLLTLSPKLWPQLSAQWNAAFPKLPLTVIGQLTESTGKQAALTGGWDPFTS

Solvent-accessible surface area (backbone atoms only — not comparable to full-atom values): 6115 Å² total; per-residue (Å²): 113,48,72,29,60,37,4,54,28,44,45,51,59,50,54,24,58,77,63,67,31,24,70,49,74,42,80,89,50,54,79,58,62,91,92,55,50,70,60,47,56,24,15,52,18,85,73,67,45,82,48,73,81,78,62,78,87,50,43,71,62,49,54,53,52,43,48,71,76,36,76,86,60,88,83,74,80,37,60,49,77,40,73,65,72,71,86,66,79,80,54,79,51,33,63,52,101,86,65,132

Foldseek 3Di:
DDWQQFFQLPVVVVVQVVVQWAWDFDLVQQDDDPPDDSQCNRAVSPPRDDDDADDPVCCVVVQVVCCVVPVPDDDTDGTHIHHNDDDHDRRPHTDDPPDD